Protein AF-X1IG73-F1 (afdb_monomer)

Secondary structure (DSSP, 8-state):
---EEEEEESS--TT-EEEEEEE-TTS--EEEEEEE--TTSEEEE-----SSSEEEEEEE-TTEEETTEEE--EEPPPEEE-SS-EEEEEE--PPP--TTTHHHHHHHHHHHHHS----

Structure (mmCIF, N/CA/C/O backbone):
data_AF-X1IG73-F1
#
_entry.id   AF-X1IG73-F1
#
loop_
_atom_site.group_PDB
_atom_site.id
_atom_site.type_symbol
_atom_site.label_atom_id
_atom_site.label_alt_id
_atom_site.label_comp_id
_atom_site.label_asym_id
_atom_site.label_entity_id
_atom_site.label_seq_id
_atom_site.pdbx_PDB_ins_code
_atom_site.Cartn_x
_atom_site.Cartn_y
_atom_site.Cartn_z
_atom_site.occupancy
_atom_site.B_iso_or_equiv
_atom_site.auth_seq_id
_atom_site.auth_comp_id
_atom_site.auth_asym_id
_atom_site.auth_atom_id
_atom_site.pdbx_PDB_model_num
ATOM 1 N N . MET A 1 1 ? -5.717 14.743 16.622 1.00 50.81 1 MET A N 1
ATOM 2 C CA . MET A 1 1 ? -4.634 13.754 16.454 1.00 50.81 1 MET A CA 1
ATOM 3 C C . MET A 1 1 ? -5.160 12.716 15.476 1.00 50.81 1 MET A C 1
ATOM 5 O O . MET A 1 1 ? -6.339 12.403 15.564 1.00 50.81 1 MET A O 1
ATOM 9 N N . GLY A 1 2 ? -4.368 12.314 14.485 1.00 70.31 2 GLY A N 1
ATOM 10 C CA . GLY A 1 2 ? -4.784 11.396 13.418 1.00 70.31 2 GLY A CA 1
ATOM 11 C C . GLY A 1 2 ? -3.890 10.162 13.392 1.00 70.31 2 GLY A C 1
ATOM 12 O O . GLY A 1 2 ? -2.860 10.142 14.061 1.00 70.31 2 GLY A O 1
ATOM 13 N N . VAL A 1 3 ? -4.305 9.141 12.651 1.00 79.94 3 VAL A N 1
ATOM 14 C CA . VAL A 1 3 ? -3.468 7.978 12.335 1.00 79.94 3 VAL A CA 1
ATOM 15 C C . VAL A 1 3 ? -2.583 8.307 11.139 1.00 79.94 3 VAL A C 1
ATOM 17 O O . VAL A 1 3 ? -3.035 9.000 10.229 1.00 79.94 3 VAL A O 1
ATOM 20 N N . THR A 1 4 ? -1.359 7.784 11.131 1.00 88.81 4 THR A N 1
ATOM 21 C CA . THR A 1 4 ? -0.427 7.885 10.001 1.00 88.81 4 THR A CA 1
ATOM 22 C C . THR A 1 4 ? -0.092 6.484 9.501 1.00 88.81 4 THR A C 1
ATOM 24 O O . THR A 1 4 ? 0.366 5.647 10.274 1.00 88.81 4 THR A O 1
ATOM 27 N N . LEU A 1 5 ? -0.287 6.210 8.214 1.00 91.38 5 LEU A N 1
ATOM 28 C CA . LEU A 1 5 ? 0.135 4.948 7.603 1.00 91.38 5 LEU A CA 1
ATOM 29 C C . LEU A 1 5 ? 1.296 5.209 6.649 1.00 91.38 5 LEU A C 1
ATOM 31 O O . LEU A 1 5 ? 1.158 6.008 5.723 1.00 91.38 5 LEU A O 1
ATOM 35 N N . ASN A 1 6 ? 2.409 4.509 6.832 1.00 93.19 6 ASN A N 1
ATOM 36 C CA . ASN A 1 6 ? 3.574 4.625 5.963 1.00 93.19 6 ASN A CA 1
ATOM 37 C C . ASN A 1 6 ? 3.656 3.392 5.062 1.00 93.19 6 ASN A C 1
ATOM 39 O O . ASN A 1 6 ? 3.819 2.270 5.533 1.00 93.19 6 ASN A O 1
ATOM 43 N N . GLY A 1 7 ? 3.541 3.586 3.753 1.00 92.62 7 GLY A N 1
ATOM 44 C CA . GLY A 1 7 ? 3.748 2.534 2.764 1.00 92.62 7 GLY A CA 1
ATOM 45 C C . GLY A 1 7 ? 5.186 2.520 2.266 1.00 92.62 7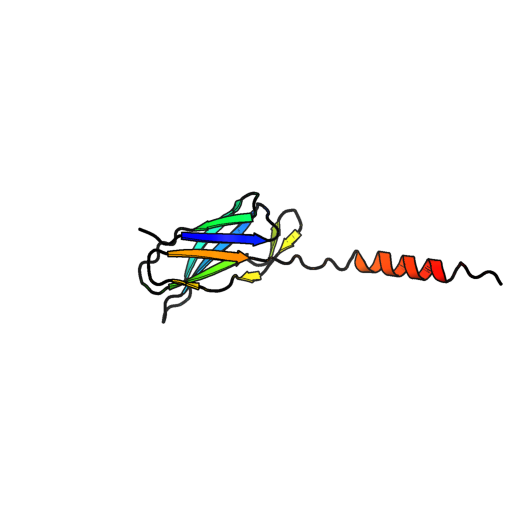 GLY A C 1
ATOM 46 O O . GLY A 1 7 ? 5.726 3.556 1.882 1.00 92.62 7 GLY A O 1
ATOM 47 N N . ILE A 1 8 ? 5.797 1.339 2.239 1.00 92.94 8 ILE A N 1
ATOM 48 C CA . ILE A 1 8 ? 7.161 1.105 1.764 1.00 92.94 8 ILE A CA 1
ATOM 49 C C . ILE A 1 8 ? 7.098 0.079 0.637 1.00 92.94 8 ILE A C 1
ATOM 51 O O . ILE A 1 8 ? 6.781 -1.084 0.867 1.00 92.94 8 ILE A O 1
ATOM 55 N N . VAL A 1 9 ? 7.408 0.502 -0.584 1.00 89.56 9 VAL A N 1
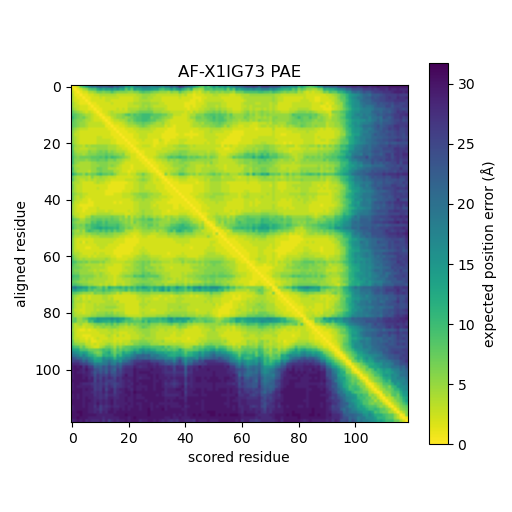ATOM 56 C CA . VAL A 1 9 ? 7.406 -0.338 -1.783 1.00 89.56 9 VAL A CA 1
ATOM 57 C C . VAL A 1 9 ? 8.826 -0.794 -2.114 1.00 89.56 9 VAL A C 1
ATOM 59 O O . VAL A 1 9 ? 9.746 0.014 -2.226 1.00 89.56 9 VAL A O 1
ATOM 62 N N . ALA A 1 10 ? 8.998 -2.100 -2.298 1.00 84.88 10 ALA A N 1
ATOM 63 C CA . ALA A 1 10 ? 10.239 -2.749 -2.684 1.00 84.88 10 ALA A CA 1
ATOM 64 C C . ALA A 1 10 ? 10.058 -3.500 -4.023 1.00 84.88 10 ALA A C 1
ATOM 66 O O . ALA A 1 10 ? 9.244 -4.419 -4.103 1.00 84.88 10 ALA A O 1
ATOM 67 N N . PRO A 1 11 ? 10.832 -3.168 -5.071 1.00 83.44 11 PRO A N 1
ATOM 68 C CA . PRO A 1 11 ? 11.990 -2.273 -5.054 1.00 83.44 11 PRO A CA 1
ATOM 69 C C . PRO A 1 11 ? 11.617 -0.792 -4.874 1.00 83.44 11 PRO A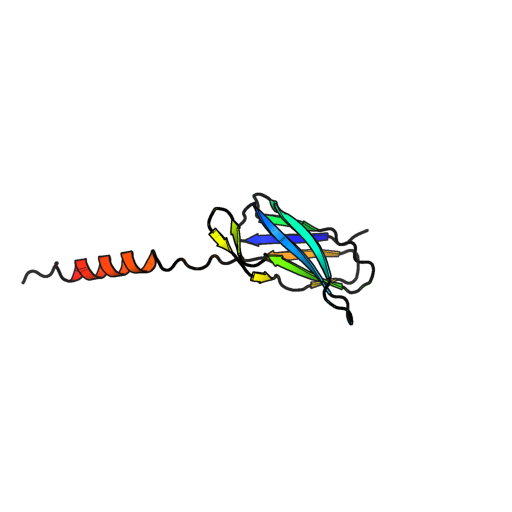 C 1
ATOM 71 O O . PRO A 1 11 ? 10.605 -0.334 -5.399 1.00 83.44 11 PRO A O 1
ATOM 74 N N . ALA A 1 12 ? 12.476 -0.057 -4.157 1.00 85.62 12 ALA A N 1
ATOM 75 C CA . ALA A 1 12 ? 12.334 1.380 -3.932 1.00 85.62 12 ALA A CA 1
ATOM 76 C C . ALA A 1 12 ? 12.371 2.131 -5.268 1.00 85.62 12 ALA A C 1
ATOM 78 O O . ALA A 1 12 ? 13.380 2.089 -5.979 1.00 85.62 12 ALA A O 1
ATOM 79 N N . LYS A 1 13 ? 11.253 2.764 -5.631 1.00 84.75 13 LYS A N 1
ATOM 80 C CA . LYS A 1 13 ? 11.082 3.436 -6.919 1.00 84.75 13 LYS A CA 1
ATOM 81 C C . LYS A 1 13 ? 9.887 4.391 -6.898 1.00 84.75 13 LYS A C 1
ATOM 83 O O . LYS A 1 13 ? 8.862 4.075 -6.294 1.00 84.75 13 LYS A O 1
ATOM 88 N N . ALA A 1 14 ? 10.008 5.506 -7.618 1.00 87.81 14 ALA A N 1
ATOM 89 C CA . ALA A 1 14 ? 8.907 6.436 -7.847 1.00 87.81 14 ALA A CA 1
ATOM 90 C C . ALA A 1 14 ? 7.886 5.902 -8.858 1.00 87.81 14 ALA A C 1
ATOM 92 O O . ALA A 1 14 ? 8.235 5.175 -9.786 1.00 87.81 14 ALA A O 1
ATOM 93 N N . GLY A 1 15 ? 6.636 6.339 -8.733 1.00 88.81 15 GLY A N 1
ATOM 94 C CA . GLY A 1 15 ? 5.623 6.116 -9.769 1.00 88.81 15 GLY A CA 1
ATOM 95 C C . GLY A 1 15 ? 4.704 4.918 -9.545 1.00 88.81 15 GLY A C 1
ATOM 96 O O . GLY A 1 15 ? 3.829 4.690 -10.376 1.00 88.81 15 GLY A O 1
ATOM 97 N N . PHE A 1 16 ? 4.840 4.180 -8.440 1.00 91.56 16 PHE A N 1
ATOM 98 C CA . PHE A 1 16 ? 3.808 3.224 -8.048 1.00 91.56 16 PHE A CA 1
ATOM 99 C C . PHE A 1 16 ? 2.613 3.979 -7.481 1.00 91.56 16 PHE A C 1
ATOM 101 O O . PHE A 1 16 ? 2.745 4.683 -6.482 1.00 91.56 16 PHE A O 1
ATOM 108 N N . LEU A 1 17 ? 1.444 3.791 -8.083 1.00 93.25 17 LEU A N 1
ATOM 109 C CA . LEU A 1 17 ? 0.179 4.189 -7.486 1.00 93.25 17 LEU A CA 1
ATOM 110 C C . LEU A 1 17 ? -0.150 3.205 -6.358 1.00 93.25 17 LEU A C 1
ATOM 112 O O . LEU A 1 17 ? -0.287 2.002 -6.589 1.00 93.25 17 LEU A O 1
ATOM 116 N N . VAL A 1 18 ? -0.286 3.708 -5.141 1.00 94.12 18 VAL A N 1
ATOM 117 C CA . VAL A 1 18 ? -0.643 2.932 -3.955 1.00 94.12 18 VAL A CA 1
ATOM 118 C C . VAL A 1 18 ? -2.007 3.398 -3.474 1.00 94.12 18 VAL A C 1
ATOM 120 O O . VAL A 1 18 ? -2.240 4.589 -3.298 1.00 94.12 18 VAL A O 1
ATOM 123 N N . GLU A 1 19 ? -2.916 2.459 -3.255 1.00 94.25 19 GLU A N 1
ATOM 124 C CA . GLU A 1 19 ? -4.250 2.706 -2.724 1.00 94.25 19 GLU A CA 1
ATOM 125 C C . GLU A 1 19 ? -4.311 2.281 -1.262 1.00 94.25 19 GLU A C 1
ATOM 127 O O . GLU A 1 19 ? -3.974 1.148 -0.925 1.00 94.25 19 GLU A O 1
ATOM 132 N N . MET A 1 20 ? -4.792 3.167 -0.400 1.00 94.00 20 MET A N 1
ATOM 133 C CA . MET A 1 20 ? -5.135 2.841 0.976 1.00 94.00 20 MET A CA 1
ATOM 134 C C . MET A 1 20 ? -6.588 2.376 1.045 1.00 94.00 20 MET A C 1
ATOM 136 O O . MET A 1 20 ? -7.499 3.064 0.577 1.00 94.00 20 MET A O 1
ATOM 140 N N . TRP A 1 21 ? -6.800 1.241 1.696 1.00 93.56 21 TRP A N 1
ATOM 141 C CA . TRP A 1 21 ? -8.106 0.658 1.961 1.00 93.56 21 TRP A CA 1
ATOM 142 C C . TRP A 1 21 ? -8.296 0.446 3.457 1.00 93.56 21 TRP A C 1
ATOM 144 O O . TRP A 1 21 ? -7.329 0.228 4.195 1.00 93.56 21 TRP A O 1
ATOM 154 N N . TRP A 1 22 ? -9.548 0.496 3.905 1.00 92.12 22 TRP A N 1
ATOM 155 C CA . TRP A 1 22 ? -9.874 0.198 5.290 1.00 92.12 22 TRP A CA 1
ATOM 156 C C . TRP A 1 22 ? -11.176 -0.576 5.460 1.00 92.12 22 TRP A C 1
ATOM 158 O O . TRP A 1 22 ? -12.105 -0.465 4.664 1.00 92.12 22 TRP A O 1
ATOM 168 N N . GLU A 1 23 ? -11.237 -1.362 6.529 1.00 92.56 23 GLU A N 1
ATOM 169 C CA . GLU A 1 23 ? -12.362 -2.222 6.879 1.00 92.56 23 GLU A CA 1
ATOM 170 C C . GLU A 1 23 ? -12.831 -1.879 8.286 1.00 92.56 23 GLU A C 1
ATOM 172 O O . GLU A 1 23 ? -12.043 -1.786 9.232 1.00 92.56 23 GLU A O 1
ATOM 177 N N . THR A 1 24 ? -14.140 -1.707 8.417 1.00 88.38 24 THR A N 1
ATOM 178 C CA . THR A 1 24 ? -14.815 -1.559 9.702 1.00 88.38 24 THR A CA 1
ATOM 179 C C . THR A 1 24 ? -15.683 -2.799 9.913 1.00 88.38 24 THR A C 1
ATOM 181 O O . THR A 1 24 ? -16.371 -3.209 8.975 1.00 88.38 24 THR A O 1
ATOM 184 N N . PRO A 1 25 ? -15.672 -3.426 11.104 1.00 83.81 25 PRO A N 1
ATOM 185 C CA . PRO A 1 25 ? -16.462 -4.628 11.349 1.00 83.81 25 PRO A CA 1
ATOM 186 C C . PRO A 1 25 ? -17.942 -4.438 10.992 1.00 83.81 25 PRO A C 1
ATOM 188 O O . PRO A 1 25 ? -18.593 -3.518 11.480 1.00 83.81 25 PRO A O 1
ATOM 191 N N . GLY A 1 26 ? -18.470 -5.322 10.141 1.00 84.19 26 GLY A N 1
ATOM 192 C CA . GLY A 1 26 ? -19.868 -5.286 9.700 1.00 84.19 26 GLY A CA 1
ATOM 193 C C . GLY A 1 26 ? -20.170 -4.346 8.526 1.00 84.19 26 GLY A C 1
ATOM 194 O O . GLY A 1 26 ? -21.331 -4.255 8.137 1.00 84.19 26 GLY A O 1
ATOM 195 N N . LEU A 1 27 ? -19.162 -3.684 7.948 1.00 86.06 27 LEU A N 1
ATOM 196 C CA . LEU A 1 27 ? -19.286 -2.852 6.747 1.00 86.06 27 LEU A CA 1
ATOM 197 C C . LEU A 1 27 ? -18.403 -3.390 5.614 1.00 86.06 27 LEU A C 1
ATOM 199 O O . LEU A 1 27 ? -17.439 -4.120 5.848 1.00 86.06 27 LEU A O 1
ATOM 203 N N . GLU A 1 28 ? -18.731 -3.019 4.377 1.00 89.94 28 GLU A N 1
ATOM 204 C CA . GLU A 1 28 ? -17.871 -3.314 3.229 1.00 89.94 28 GLU A CA 1
ATOM 205 C C . GLU A 1 28 ? -16.552 -2.517 3.301 1.00 89.94 28 GLU A C 1
ATOM 207 O O . GLU A 1 28 ? -16.541 -1.398 3.828 1.00 89.94 28 GLU A O 1
ATOM 212 N N . PRO A 1 29 ? -15.438 -3.059 2.768 1.00 89.94 29 PRO A N 1
ATOM 213 C CA . PRO A 1 29 ? -14.177 -2.333 2.671 1.00 89.94 29 PRO A CA 1
ATOM 214 C C . PRO A 1 29 ? -14.331 -1.026 1.892 1.00 89.94 29 PRO A C 1
ATOM 216 O O . PRO A 1 29 ? -14.900 -0.995 0.800 1.00 89.94 29 PRO A O 1
ATOM 219 N N . VAL A 1 30 ? -13.765 0.051 2.424 1.00 89.69 30 VAL A N 1
ATOM 220 C CA . VAL A 1 30 ? -13.815 1.377 1.813 1.00 89.69 30 VAL A CA 1
ATOM 221 C C . VAL A 1 30 ? -12.457 1.712 1.216 1.00 89.69 30 VAL A C 1
ATOM 223 O O . VAL A 1 30 ? -11.421 1.626 1.881 1.00 89.69 30 VAL A O 1
ATOM 226 N N . LYS A 1 31 ? -12.472 2.139 -0.049 1.00 89.62 31 LYS A N 1
ATOM 227 C CA . LYS A 1 31 ? -11.308 2.743 -0.693 1.00 89.62 31 LYS A CA 1
ATOM 228 C C . LYS A 1 31 ? -11.132 4.159 -0.160 1.00 89.62 31 LYS A C 1
ATOM 230 O O . LYS A 1 31 ? -12.011 5.001 -0.328 1.00 89.62 31 LYS A O 1
ATOM 235 N N . GLY A 1 32 ? -10.000 4.400 0.482 1.00 83.75 32 GLY A N 1
ATOM 236 C CA . GLY A 1 32 ? -9.770 5.604 1.255 1.00 83.75 32 GLY A CA 1
ATOM 237 C C . GLY A 1 32 ? -9.118 6.737 0.488 1.00 83.75 32 GLY A C 1
ATOM 238 O O . GLY A 1 32 ? -9.731 7.763 0.214 1.00 83.75 32 GLY A O 1
ATOM 239 N N . ALA A 1 33 ? -7.844 6.551 0.167 1.00 88.75 33 ALA A N 1
ATOM 240 C CA . ALA A 1 33 ? -7.032 7.519 -0.556 1.00 88.75 33 ALA A CA 1
ATOM 241 C C . ALA A 1 33 ? -6.047 6.784 -1.462 1.00 88.75 33 ALA A C 1
ATOM 243 O O . ALA A 1 33 ? -5.907 5.561 -1.389 1.00 88.75 33 ALA A O 1
ATOM 244 N N . TRP A 1 34 ? -5.366 7.525 -2.323 1.00 93.06 34 TRP A N 1
ATOM 245 C CA . TRP A 1 34 ? -4.304 6.990 -3.156 1.00 93.06 34 TRP A CA 1
ATOM 246 C C . TRP A 1 34 ? -3.172 8.001 -3.253 1.00 93.06 34 TRP A C 1
ATOM 248 O O . TRP A 1 34 ? -3.416 9.202 -3.267 1.00 93.06 34 TRP A O 1
ATOM 258 N N . GLU A 1 35 ? -1.950 7.494 -3.309 1.00 94.56 35 GLU A N 1
ATOM 259 C CA . GLU A 1 35 ? -0.727 8.286 -3.397 1.00 94.56 35 GLU A CA 1
ATOM 260 C C . GLU A 1 35 ? 0.239 7.623 -4.372 1.00 94.56 35 GLU A C 1
ATOM 262 O O . GLU A 1 35 ? 0.135 6.429 -4.658 1.00 94.56 35 GLU A O 1
ATOM 267 N N . THR A 1 36 ? 1.183 8.398 -4.897 1.00 94.19 36 THR A N 1
ATOM 268 C CA . THR A 1 36 ? 2.253 7.863 -5.748 1.00 94.19 36 THR A CA 1
ATOM 269 C C . THR A 1 36 ? 3.548 7.792 -4.960 1.00 94.19 36 THR A C 1
ATOM 271 O O . THR A 1 36 ? 3.888 8.740 -4.255 1.00 94.19 36 THR A O 1
ATOM 274 N N . THR A 1 37 ? 4.284 6.690 -5.085 1.00 94.62 37 THR A N 1
ATOM 275 C CA . THR A 1 37 ? 5.573 6.554 -4.407 1.00 94.62 37 THR A CA 1
ATOM 276 C C . THR A 1 37 ? 6.564 7.630 -4.823 1.00 94.62 37 THR A C 1
ATOM 278 O O . THR A 1 37 ? 6.679 7.990 -6.001 1.00 94.62 37 THR A O 1
ATOM 281 N N . ASP A 1 38 ? 7.331 8.091 -3.842 1.00 94.88 38 ASP A N 1
ATOM 282 C CA . ASP A 1 38 ? 8.501 8.935 -4.043 1.00 94.88 38 ASP A CA 1
ATOM 283 C C . ASP A 1 38 ? 9.690 8.133 -4.638 1.00 94.88 38 ASP A C 1
ATOM 285 O O . ASP A 1 38 ? 9.612 6.908 -4.801 1.00 94.88 38 ASP A O 1
ATOM 289 N N . PRO A 1 39 ? 10.832 8.775 -4.958 1.00 92.12 39 PRO A N 1
ATOM 290 C CA . PRO A 1 39 ? 12.022 8.078 -5.459 1.00 92.12 39 PRO A CA 1
ATOM 291 C C . PRO A 1 39 ? 12.583 6.992 -4.532 1.00 92.12 39 PRO A C 1
ATOM 293 O O . PRO A 1 39 ? 13.329 6.131 -4.995 1.00 92.12 39 PRO A O 1
ATOM 296 N N . MET A 1 40 ? 12.235 7.009 -3.244 1.00 93.19 40 MET A N 1
ATOM 297 C CA . MET A 1 40 ? 12.616 6.001 -2.254 1.00 93.19 40 MET A CA 1
ATOM 298 C C . MET A 1 40 ? 11.573 4.881 -2.114 1.00 93.19 40 MET A C 1
ATOM 300 O O . MET A 1 40 ? 11.738 4.008 -1.260 1.00 93.19 40 MET A O 1
ATOM 304 N N . GLY A 1 41 ? 10.521 4.869 -2.937 1.00 92.56 41 GLY A N 1
ATOM 305 C CA . GLY A 1 41 ? 9.442 3.887 -2.860 1.00 92.56 41 GLY A CA 1
ATOM 306 C C . GLY A 1 41 ? 8.495 4.110 -1.684 1.00 92.56 41 GLY A C 1
ATOM 307 O O . GLY A 1 41 ? 7.851 3.158 -1.256 1.00 92.56 41 GLY A O 1
ATOM 308 N N . ARG A 1 42 ? 8.426 5.316 -1.119 1.00 95.31 42 ARG A N 1
ATOM 309 C CA . ARG A 1 42 ? 7.636 5.608 0.083 1.00 95.31 42 ARG A CA 1
ATOM 310 C C . ARG A 1 42 ? 6.368 6.383 -0.247 1.00 95.31 42 ARG A C 1
ATOM 312 O O . ARG A 1 42 ? 6.360 7.210 -1.156 1.00 95.31 42 ARG A O 1
ATOM 319 N N . VAL A 1 43 ? 5.317 6.121 0.521 1.00 95.25 43 VAL A N 1
ATOM 320 C CA . VAL A 1 43 ? 4.062 6.887 0.557 1.00 95.25 43 VAL A CA 1
ATOM 321 C C . VAL A 1 43 ? 3.619 7.061 2.004 1.00 95.25 43 VAL A C 1
ATOM 323 O O . VAL A 1 43 ? 3.898 6.208 2.845 1.00 95.25 43 VAL A O 1
ATOM 326 N N . GLN A 1 44 ? 2.909 8.144 2.296 1.00 94.94 44 GLN A N 1
ATOM 327 C CA . GLN A 1 44 ? 2.343 8.402 3.615 1.00 94.94 44 GLN A CA 1
ATOM 328 C C . GLN A 1 44 ? 0.869 8.758 3.459 1.00 94.94 44 GLN A C 1
ATOM 330 O O . GLN A 1 44 ? 0.516 9.585 2.623 1.00 94.94 44 GLN A O 1
ATOM 335 N N . PHE A 1 45 ? 0.017 8.148 4.276 1.00 91.38 45 PHE A N 1
ATOM 336 C CA . PHE A 1 45 ? -1.414 8.415 4.304 1.00 91.38 45 PHE A CA 1
ATOM 337 C C . PHE A 1 45 ? -1.844 8.897 5.681 1.00 91.38 45 PHE A C 1
ATOM 339 O O . PHE A 1 45 ? -1.433 8.342 6.701 1.00 91.38 45 PHE A O 1
ATOM 346 N N . THR A 1 46 ? -2.760 9.861 5.692 1.00 88.62 46 THR A N 1
ATOM 347 C CA . THR A 1 46 ? -3.470 10.294 6.899 1.00 88.62 46 THR A CA 1
ATOM 348 C C . THR A 1 46 ? -4.950 9.943 6.740 1.00 88.62 46 THR A C 1
ATOM 350 O O . THR A 1 46 ? -5.711 10.749 6.195 1.00 88.62 46 THR A O 1
ATOM 353 N N . PRO A 1 47 ? -5.385 8.730 7.128 1.00 81.88 47 PRO A N 1
ATOM 354 C CA . PRO A 1 47 ? -6.779 8.320 7.003 1.00 81.88 47 PRO A CA 1
ATOM 355 C C . PRO A 1 47 ? -7.731 9.220 7.796 1.00 81.88 47 PRO A C 1
ATOM 357 O O . PRO A 1 47 ? -7.469 9.598 8.936 1.00 81.88 47 PRO A O 1
ATOM 360 N N . SER A 1 48 ? -8.896 9.489 7.207 1.00 76.50 48 SER A N 1
ATOM 361 C CA . SER A 1 48 ? -9.987 10.254 7.819 1.00 76.50 48 SER A CA 1
ATOM 362 C C . SER A 1 48 ? -11.044 9.356 8.477 1.00 76.50 48 SER A C 1
ATOM 364 O O . SER A 1 48 ? -12.229 9.690 8.461 1.00 76.50 48 SER A O 1
ATOM 366 N N . ALA A 1 49 ? -10.651 8.183 8.985 1.00 73.81 49 ALA A N 1
ATOM 367 C CA . ALA A 1 49 ? -11.584 7.234 9.588 1.00 73.81 49 ALA A CA 1
ATOM 368 C C . ALA A 1 49 ? -12.288 7.850 10.812 1.00 73.81 49 ALA A C 1
ATOM 370 O O . ALA A 1 49 ? -11.651 8.470 11.663 1.00 73.81 49 ALA A O 1
ATOM 371 N N . THR A 1 50 ? -13.610 7.683 10.894 1.00 73.94 50 THR A N 1
ATOM 372 C CA . THR A 1 50 ? -14.467 8.314 11.918 1.00 73.94 50 THR A CA 1
ATOM 373 C C . THR A 1 50 ? -14.954 7.350 13.002 1.00 73.94 50 THR A C 1
ATOM 375 O O . THR A 1 50 ? -15.586 7.779 13.965 1.00 73.94 50 THR A O 1
ATOM 378 N N . SER A 1 51 ? -14.660 6.058 12.871 1.00 78.44 51 SER A N 1
ATOM 379 C CA . SER A 1 51 ? -15.050 4.991 13.799 1.00 78.44 51 SER A CA 1
ATOM 380 C C . SER A 1 51 ? -13.864 4.076 14.063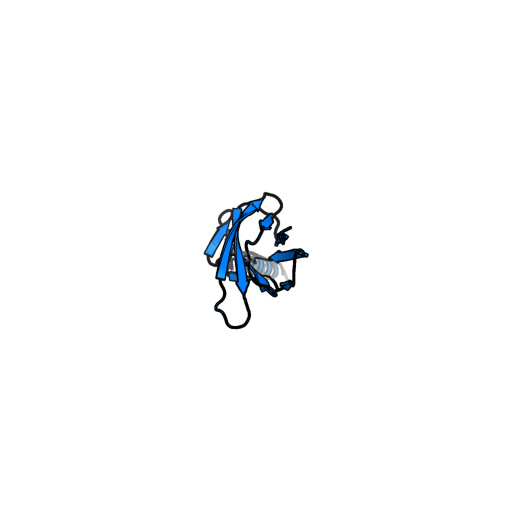 1.00 78.44 51 SER A C 1
ATOM 382 O O . SER A 1 51 ? -13.100 3.853 13.137 1.00 78.44 51 SER A O 1
ATOM 384 N N . TRP A 1 52 ? -13.747 3.514 15.268 1.00 85.12 52 TRP A N 1
ATOM 385 C CA . TRP A 1 52 ? -12.650 2.629 15.683 1.00 85.12 52 TRP A CA 1
ATOM 386 C C . TRP A 1 52 ? -13.194 1.362 16.363 1.00 85.12 52 TRP A C 1
ATOM 388 O O . TRP A 1 52 ? -14.248 1.441 16.999 1.00 85.12 52 TRP A O 1
ATOM 398 N N . PRO A 1 53 ? -12.503 0.208 16.287 1.00 88.12 53 PRO A N 1
ATOM 399 C CA . PRO A 1 53 ? -11.246 -0.051 15.576 1.00 88.12 53 PRO A CA 1
ATOM 400 C C . PRO A 1 53 ? -11.415 -0.187 14.054 1.00 88.12 53 PRO A C 1
ATOM 402 O O . PRO A 1 53 ? -12.499 -0.511 13.567 1.00 88.12 53 PRO A O 1
ATOM 405 N N . VAL A 1 54 ? -10.328 0.031 13.309 1.00 89.94 54 VAL A N 1
ATOM 406 C CA . VAL A 1 54 ? -10.300 -0.048 11.838 1.00 89.94 54 VAL A CA 1
ATOM 407 C C . VAL A 1 54 ? -9.110 -0.864 11.375 1.00 89.94 54 VAL A C 1
ATOM 409 O O . VAL A 1 54 ? -7.990 -0.665 11.846 1.00 89.94 54 VAL A O 1
ATOM 412 N N . THR A 1 55 ? -9.345 -1.759 10.422 1.00 92.62 55 THR A N 1
ATOM 413 C CA . THR A 1 55 ? -8.294 -2.542 9.775 1.00 92.62 55 THR A CA 1
ATOM 414 C C . THR A 1 55 ? -7.861 -1.865 8.481 1.00 92.62 55 THR A C 1
ATOM 416 O O . THR A 1 55 ? -8.665 -1.737 7.565 1.00 92.62 55 THR A O 1
ATOM 419 N N . PHE A 1 56 ? -6.599 -1.456 8.382 1.00 93.25 56 PHE A N 1
ATOM 420 C CA . PHE A 1 56 ? -6.022 -0.833 7.189 1.00 93.25 56 PHE A CA 1
ATOM 421 C C . PHE A 1 56 ? -5.144 -1.802 6.404 1.00 93.25 56 PHE A C 1
ATOM 423 O O . PHE A 1 56 ? -4.532 -2.706 6.979 1.00 93.25 56 PHE A O 1
ATOM 430 N N . TYR A 1 57 ? -5.055 -1.578 5.096 1.00 93.94 57 TYR A N 1
ATOM 431 C CA . TYR A 1 57 ? -4.065 -2.188 4.211 1.00 93.94 57 TYR A CA 1
ATOM 432 C C . TYR A 1 57 ? -3.832 -1.321 2.977 1.00 93.94 57 TYR A C 1
ATOM 434 O O . TYR A 1 57 ? -4.660 -0.486 2.607 1.00 93.94 57 TYR A O 1
ATOM 442 N N . LEU A 1 58 ? -2.690 -1.537 2.334 1.00 94.69 58 LEU A N 1
ATOM 443 C CA . LEU A 1 58 ? -2.289 -0.848 1.119 1.00 94.69 58 LEU A CA 1
ATOM 444 C C . LEU A 1 58 ? -2.312 -1.807 -0.070 1.00 94.69 58 LEU A C 1
ATOM 446 O O . LEU A 1 58 ? -2.024 -2.998 0.062 1.00 94.69 58 LEU A O 1
ATOM 450 N N . VAL A 1 59 ? -2.631 -1.284 -1.248 1.00 93.06 59 VAL A N 1
ATOM 451 C CA . VAL A 1 59 ? -2.748 -2.054 -2.488 1.00 93.06 59 VAL A CA 1
ATOM 452 C C . VAL A 1 59 ? -1.996 -1.355 -3.609 1.00 93.06 59 VAL A C 1
ATOM 454 O O . VAL A 1 59 ? -2.141 -0.154 -3.809 1.00 93.06 59 VAL A O 1
ATOM 457 N N . ILE A 1 60 ? -1.242 -2.120 -4.392 1.00 91.81 60 ILE A N 1
ATOM 458 C CA . ILE A 1 60 ? -0.771 -1.712 -5.716 1.00 91.81 60 ILE A CA 1
ATOM 459 C C . ILE A 1 60 ? -1.697 -2.370 -6.748 1.00 91.81 60 ILE A C 1
ATOM 461 O O . ILE A 1 60 ? -1.644 -3.597 -6.921 1.00 91.81 60 ILE A O 1
ATOM 465 N N . PRO A 1 61 ? -2.555 -1.587 -7.433 1.00 90.00 61 PRO A N 1
ATOM 466 C CA . PRO A 1 61 ? -3.416 -2.074 -8.503 1.00 90.00 61 PRO A CA 1
ATOM 467 C C . PRO A 1 61 ? -2.717 -2.976 -9.520 1.00 90.00 61 PRO A C 1
ATOM 469 O O . PRO A 1 61 ? -1.544 -2.802 -9.855 1.00 90.00 61 PRO A O 1
ATOM 472 N N . LYS A 1 62 ? -3.464 -3.950 -10.042 1.00 87.94 62 LYS A N 1
ATOM 473 C CA . LYS A 1 62 ? -2.991 -4.825 -11.116 1.00 87.94 62 LYS A CA 1
ATOM 474 C C . LYS A 1 62 ? -2.792 -4.043 -12.418 1.00 87.94 62 LYS A C 1
ATOM 476 O O . LYS A 1 62 ? -3.613 -3.196 -12.751 1.00 87.94 62 LYS A O 1
ATOM 481 N N . GLY A 1 63 ? -1.748 -4.392 -13.170 1.00 84.88 63 GLY A N 1
ATOM 482 C CA . GLY A 1 63 ? -1.508 -3.854 -14.510 1.00 84.88 63 GLY A CA 1
ATOM 483 C C . GLY A 1 63 ? -0.867 -2.470 -14.506 1.00 84.88 63 GLY A C 1
ATOM 484 O O . GLY A 1 63 ? -0.946 -1.750 -15.498 1.00 84.88 63 GLY A O 1
ATOM 485 N N . GLN A 1 64 ? -0.247 -2.074 -13.394 1.00 87.31 64 GLN A N 1
ATOM 486 C CA . GLN A 1 64 ? 0.499 -0.827 -13.347 1.00 87.31 64 GLN A CA 1
ATOM 487 C C . GLN A 1 64 ? 1.805 -0.956 -14.108 1.00 87.31 64 GLN A C 1
ATOM 489 O O . GLN A 1 64 ? 2.617 -1.828 -13.816 1.00 87.31 64 GLN A O 1
ATOM 494 N N . VAL A 1 65 ? 2.033 -0.047 -15.050 1.00 87.75 65 VAL A N 1
ATOM 495 C CA . VAL A 1 65 ? 3.284 0.020 -15.799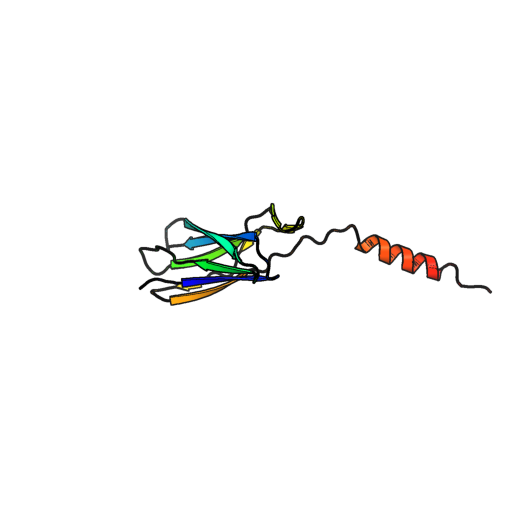 1.00 87.75 65 VAL A CA 1
ATOM 496 C C . VAL A 1 65 ? 4.169 1.094 -15.181 1.00 87.75 65 VAL A C 1
ATOM 498 O O . VAL A 1 65 ? 3.867 2.279 -15.283 1.00 87.75 65 VAL A O 1
ATOM 501 N N . VAL A 1 66 ? 5.279 0.676 -14.574 1.00 85.31 66 VAL A N 1
ATOM 502 C CA . VAL A 1 66 ? 6.297 1.566 -14.000 1.00 85.31 66 VAL A CA 1
ATOM 503 C C . VAL A 1 66 ? 7.625 1.277 -14.694 1.00 85.31 66 VAL A C 1
ATOM 505 O O . VAL A 1 66 ? 8.084 0.134 -14.728 1.00 85.31 66 VAL A O 1
ATOM 508 N N . ASP A 1 67 ? 8.232 2.302 -15.294 1.00 85.44 67 ASP A N 1
ATOM 509 C CA . ASP A 1 67 ? 9.454 2.196 -16.109 1.00 85.44 67 ASP A CA 1
ATOM 510 C C . ASP A 1 67 ? 9.392 1.107 -17.198 1.00 85.44 67 ASP A C 1
ATOM 512 O O . ASP A 1 67 ? 10.340 0.351 -17.416 1.00 85.44 67 ASP A O 1
ATOM 516 N N . GLY A 1 68 ? 8.245 0.978 -17.872 1.00 84.38 68 GLY A N 1
ATOM 517 C CA . GLY A 1 68 ? 8.050 -0.018 -18.935 1.00 84.38 68 GLY A CA 1
ATOM 518 C C . GLY A 1 68 ? 8.007 -1.472 -18.445 1.00 84.38 68 GLY A C 1
ATOM 519 O O . GLY A 1 68 ? 8.080 -2.405 -19.252 1.00 84.38 68 GLY A O 1
ATOM 520 N N . VAL A 1 69 ? 7.895 -1.684 -17.132 1.00 83.06 69 VAL A N 1
ATOM 521 C CA . VAL A 1 69 ? 7.653 -2.986 -16.510 1.00 83.06 69 VAL A CA 1
ATOM 522 C C . VAL A 1 69 ? 6.248 -2.980 -15.926 1.00 83.06 69 VAL A C 1
ATOM 524 O O . VAL A 1 69 ? 5.892 -2.090 -15.161 1.00 83.06 69 VAL A O 1
ATOM 527 N N . GLU A 1 70 ? 5.445 -3.968 -16.307 1.00 85.12 70 GLU A N 1
ATOM 528 C CA . GLU A 1 70 ? 4.124 -4.173 -15.722 1.00 85.12 70 GLU A CA 1
ATOM 529 C C . GLU A 1 70 ? 4.263 -4.900 -14.379 1.00 85.12 70 GLU A C 1
ATOM 531 O O . GLU A 1 70 ? 4.893 -5.952 -14.297 1.00 85.12 70 GLU A O 1
ATOM 536 N N . TYR A 1 71 ? 3.672 -4.335 -13.335 1.00 82.19 71 TYR A N 1
ATOM 537 C CA . TYR A 1 71 ? 3.547 -4.895 -11.997 1.00 82.19 71 TYR A CA 1
ATOM 538 C C . TYR A 1 71 ? 2.069 -5.128 -11.700 1.00 82.19 71 TYR A C 1
ATOM 540 O O . TYR A 1 71 ? 1.187 -4.498 -12.298 1.00 82.19 71 TYR A O 1
ATOM 548 N N . GLY A 1 72 ? 1.750 -6.000 -10.745 1.00 70.75 72 GLY A N 1
ATOM 549 C CA . GLY A 1 72 ? 0.351 -6.081 -10.367 1.00 70.75 72 GLY A CA 1
ATOM 550 C C . GLY A 1 72 ? -0.018 -6.835 -9.112 1.00 70.75 72 GLY A C 1
ATOM 551 O O . GLY A 1 72 ? 0.642 -7.788 -8.712 1.00 70.75 72 GLY A O 1
ATOM 552 N N . GLY A 1 73 ? -1.171 -6.412 -8.584 1.00 77.19 73 GLY A N 1
ATOM 553 C CA . GLY A 1 73 ? -2.029 -7.189 -7.696 1.00 77.19 73 GLY A CA 1
ATOM 554 C C . GLY A 1 73 ? -1.424 -7.447 -6.330 1.00 77.19 73 GLY A C 1
ATOM 555 O O . GLY A 1 73 ? -1.643 -8.519 -5.776 1.00 77.19 73 GLY A O 1
ATOM 556 N N . TYR A 1 74 ? -0.639 -6.501 -5.818 1.00 86.88 74 TYR A N 1
ATOM 557 C CA . TYR A 1 74 ? 0.003 -6.662 -4.525 1.00 86.88 74 TYR A CA 1
ATOM 558 C C . TYR A 1 74 ? -0.820 -5.974 -3.434 1.00 86.88 74 TYR A C 1
ATOM 560 O O . TYR A 1 74 ? -1.210 -4.817 -3.582 1.00 86.88 74 TYR A O 1
ATOM 568 N N . THR A 1 75 ? -1.026 -6.669 -2.321 1.00 91.00 75 THR A N 1
ATOM 569 C CA . THR A 1 75 ? -1.702 -6.163 -1.124 1.00 91.00 75 THR A CA 1
ATOM 570 C C . THR A 1 75 ? -0.781 -6.366 0.072 1.00 91.00 75 THR A C 1
ATOM 572 O O . THR A 1 75 ? -0.181 -7.430 0.206 1.00 91.00 75 THR A O 1
ATOM 575 N N . SER A 1 76 ? -0.624 -5.343 0.912 1.00 92.00 76 SER A N 1
ATOM 576 C CA . SER A 1 76 ? 0.151 -5.448 2.149 1.00 92.00 76 SER A CA 1
ATOM 577 C C . SER A 1 76 ? -0.543 -6.348 3.170 1.00 92.00 76 SER A C 1
ATOM 579 O O . SER A 1 76 ? -1.734 -6.644 3.056 1.00 92.00 76 SER A O 1
ATOM 581 N N . ASP A 1 77 ? 0.173 -6.681 4.242 1.00 92.19 77 ASP A N 1
ATOM 582 C CA . ASP A 1 77 ? -0.471 -7.182 5.452 1.00 92.19 77 ASP A CA 1
ATOM 583 C C . ASP A 1 77 ? -1.494 -6.170 5.985 1.00 92.19 77 ASP A C 1
ATOM 585 O O . ASP A 1 77 ? -1.397 -4.959 5.751 1.00 92.19 77 ASP A O 1
ATOM 589 N N . LYS A 1 78 ? -2.499 -6.688 6.690 1.00 93.19 78 LYS A N 1
ATOM 590 C CA . LYS A 1 78 ? -3.550 -5.894 7.323 1.00 93.19 78 LYS A CA 1
ATOM 591 C C . LYS A 1 78 ? -3.159 -5.551 8.756 1.00 93.19 78 LYS A C 1
ATOM 593 O O . LYS A 1 78 ? -2.702 -6.426 9.489 1.00 93.19 78 LYS A O 1
ATOM 598 N N . ALA A 1 79 ? -3.426 -4.324 9.192 1.00 90.81 79 ALA A N 1
ATOM 599 C CA . ALA A 1 79 ? -3.221 -3.910 10.579 1.00 90.81 79 ALA A CA 1
ATOM 600 C C . ALA A 1 79 ? -4.493 -3.287 11.155 1.00 90.81 79 ALA A C 1
ATOM 602 O O . ALA A 1 79 ? -5.059 -2.368 10.566 1.00 90.81 79 ALA A O 1
ATOM 603 N N . THR A 1 80 ? -4.938 -3.784 12.312 1.00 91.69 80 THR A N 1
ATOM 604 C CA . THR A 1 80 ? -6.076 -3.201 13.035 1.00 91.69 80 THR A CA 1
ATOM 605 C C . THR A 1 80 ? -5.572 -2.196 14.048 1.00 91.69 80 THR A C 1
ATOM 607 O O . THR A 1 80 ? -4.868 -2.557 14.989 1.00 91.69 80 THR A O 1
ATOM 610 N N . LEU A 1 81 ? -5.953 -0.942 13.847 1.00 89.31 81 LEU A N 1
ATOM 611 C CA . LEU A 1 81 ? -5.613 0.168 14.720 1.00 89.31 81 LEU A CA 1
ATOM 612 C C . LEU A 1 81 ? -6.846 0.551 15.541 1.00 89.31 81 LEU A C 1
ATOM 614 O O . LEU A 1 81 ? -7.985 0.365 15.108 1.00 89.31 81 LEU A O 1
ATOM 618 N N . TYR A 1 82 ? -6.607 1.048 16.751 1.00 84.38 82 TYR A N 1
ATOM 619 C CA . TYR A 1 82 ? -7.653 1.321 17.744 1.00 84.38 82 TYR A CA 1
ATOM 620 C C . TYR A 1 82 ? -7.814 2.815 18.050 1.00 84.38 82 TYR A C 1
ATOM 622 O O . TYR A 1 82 ? -8.833 3.191 18.617 1.00 84.38 82 TYR A O 1
ATOM 630 N N . ASP A 1 83 ? -6.821 3.639 17.699 1.00 80.19 83 ASP A N 1
ATOM 631 C CA . ASP A 1 83 ? -6.817 5.099 17.867 1.00 80.19 83 ASP A CA 1
ATOM 632 C C . ASP A 1 83 ? -5.608 5.702 17.108 1.00 80.19 83 ASP A C 1
ATOM 634 O O . ASP A 1 83 ? -5.014 5.009 16.279 1.00 80.19 83 ASP A O 1
ATOM 638 N N . THR A 1 84 ? -5.212 6.946 17.412 1.00 75.44 84 THR A N 1
ATOM 639 C CA . THR A 1 84 ? -4.067 7.710 16.871 1.00 75.44 84 THR A CA 1
ATOM 640 C C . THR A 1 84 ? -2.732 6.970 17.000 1.00 75.44 84 THR A C 1
ATOM 642 O O . THR A 1 84 ? -1.964 7.164 17.942 1.00 75.44 84 THR A O 1
ATOM 645 N N . GLN A 1 85 ? -2.479 6.091 16.043 1.00 82.00 85 GLN A N 1
ATOM 646 C CA . GLN A 1 85 ? -1.310 5.238 15.919 1.00 82.00 85 GLN A CA 1
ATOM 647 C C . GLN A 1 85 ? -0.610 5.498 14.589 1.00 82.00 85 GLN A C 1
ATOM 649 O O . GLN A 1 85 ? -1.202 6.020 13.642 1.00 82.00 85 GLN A O 1
ATOM 654 N N . GLU A 1 86 ? 0.652 5.095 14.524 1.00 87.31 86 GLU A N 1
ATOM 655 C CA . GLU A 1 86 ? 1.388 5.003 13.272 1.00 87.31 86 GLU A CA 1
ATOM 656 C C . GLU A 1 86 ? 1.596 3.532 12.916 1.00 87.31 86 GLU A C 1
ATOM 658 O O . GLU A 1 86 ? 1.772 2.696 13.806 1.00 87.31 86 GLU A O 1
ATOM 663 N N . ALA A 1 87 ? 1.541 3.209 11.627 1.00 89.06 87 ALA A N 1
ATOM 664 C CA . ALA A 1 87 ? 1.743 1.848 11.148 1.00 89.06 87 ALA A CA 1
ATOM 665 C C . ALA A 1 87 ? 2.494 1.825 9.817 1.00 89.06 87 ALA A C 1
ATOM 667 O O . ALA A 1 87 ? 2.155 2.562 8.889 1.00 89.06 87 ALA A O 1
ATOM 668 N N . ASP A 1 88 ? 3.472 0.926 9.720 1.00 92.75 88 ASP A N 1
ATOM 669 C CA . ASP A 1 88 ? 4.265 0.716 8.513 1.00 92.75 88 ASP A CA 1
ATOM 670 C C . ASP A 1 88 ? 3.763 -0.509 7.741 1.00 92.75 88 ASP A C 1
ATOM 672 O O . ASP A 1 88 ? 3.558 -1.587 8.303 1.00 92.75 88 ASP A O 1
ATOM 676 N N . PHE A 1 89 ? 3.619 -0.364 6.427 1.00 92.38 89 PHE A N 1
ATOM 677 C CA . PHE A 1 89 ? 3.140 -1.396 5.514 1.00 92.38 89 PHE A CA 1
ATOM 678 C C . PHE A 1 89 ? 4.158 -1.625 4.412 1.00 92.38 89 PHE A C 1
ATOM 680 O O . PHE A 1 89 ? 4.565 -0.693 3.720 1.00 92.38 89 PHE A O 1
ATOM 687 N N . HIS A 1 90 ? 4.529 -2.883 4.208 1.00 91.38 90 HIS A N 1
ATOM 688 C CA . HIS A 1 90 ? 5.504 -3.251 3.195 1.00 91.38 90 HIS A CA 1
ATOM 689 C C . HIS A 1 90 ? 4.814 -3.855 1.975 1.00 91.38 90 HIS A C 1
ATOM 691 O O . HIS A 1 90 ? 3.972 -4.754 2.081 1.00 91.38 90 HIS A O 1
ATOM 697 N N . LEU A 1 91 ? 5.183 -3.343 0.805 1.00 88.81 91 LEU A N 1
ATOM 698 C CA . LEU A 1 91 ? 4.696 -3.792 -0.483 1.00 88.81 91 LEU A CA 1
ATOM 699 C C . LEU A 1 91 ? 5.855 -4.342 -1.311 1.00 88.81 91 LEU A C 1
ATOM 701 O O . LEU A 1 91 ? 6.836 -3.644 -1.535 1.00 88.81 91 LEU A O 1
ATOM 705 N N . TYR A 1 92 ? 5.736 -5.576 -1.798 1.00 86.00 92 TYR A N 1
ATOM 706 C CA . TYR A 1 92 ? 6.762 -6.247 -2.601 1.00 86.00 92 TYR A CA 1
ATOM 707 C C . TYR A 1 92 ? 6.212 -6.599 -3.992 1.00 86.00 92 TYR A C 1
ATOM 709 O O . TYR A 1 92 ? 5.993 -7.780 -4.287 1.00 86.00 92 TYR A O 1
ATOM 717 N N . PRO A 1 93 ? 5.925 -5.605 -4.858 1.00 77.38 93 PRO A N 1
ATOM 718 C CA . PRO A 1 93 ? 5.477 -5.869 -6.217 1.00 77.38 93 PRO A CA 1
ATOM 719 C C . PRO A 1 93 ? 6.535 -6.685 -6.966 1.00 77.38 93 PRO A C 1
ATOM 721 O O . PRO A 1 93 ? 7.633 -6.220 -7.270 1.00 77.38 93 PRO A O 1
ATOM 724 N N . THR A 1 94 ? 6.193 -7.929 -7.284 1.00 71.62 94 THR A N 1
ATOM 725 C CA . THR A 1 94 ? 7.040 -8.792 -8.100 1.00 71.62 94 THR A CA 1
ATOM 726 C C . THR A 1 94 ? 6.753 -8.513 -9.568 1.00 71.62 94 THR A C 1
ATOM 728 O O . THR A 1 94 ? 5.613 -8.591 -10.027 1.00 71.62 94 THR A O 1
ATOM 731 N N . ALA A 1 95 ? 7.792 -8.150 -10.322 1.00 66.75 95 ALA A N 1
ATOM 732 C CA . ALA A 1 95 ? 7.681 -8.108 -11.772 1.00 66.75 95 ALA A CA 1
ATOM 733 C C . ALA A 1 95 ? 7.460 -9.543 -12.290 1.00 66.75 95 ALA A C 1
ATOM 735 O O . ALA A 1 95 ? 8.128 -10.466 -11.807 1.00 66.75 95 ALA A O 1
ATOM 736 N N . PRO A 1 96 ? 6.581 -9.765 -13.280 1.00 60.69 96 PRO A N 1
ATOM 737 C CA . PRO A 1 96 ? 6.498 -11.054 -13.940 1.00 60.69 96 PRO A CA 1
ATOM 738 C C . PRO A 1 96 ? 7.865 -11.370 -14.555 1.00 60.69 96 PRO A C 1
ATOM 740 O O . PRO A 1 96 ? 8.450 -10.552 -15.272 1.00 60.69 96 PRO A O 1
ATOM 743 N N . LEU A 1 97 ? 8.389 -12.562 -14.265 1.00 55.81 97 LEU A N 1
ATOM 744 C CA . LEU A 1 97 ? 9.605 -13.067 -14.895 1.00 55.81 97 LEU A CA 1
ATOM 745 C C . LEU A 1 97 ? 9.359 -13.109 -16.408 1.00 55.81 97 LEU A C 1
ATOM 747 O O . LEU A 1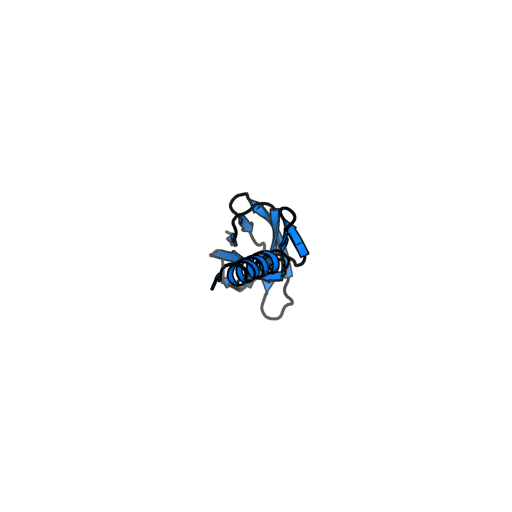 97 ? 8.624 -13.968 -16.887 1.00 55.81 97 LEU A O 1
ATOM 751 N N . LYS A 1 98 ? 9.937 -12.172 -17.172 1.00 53.91 98 LYS A N 1
ATOM 752 C CA . LYS A 1 98 ? 9.884 -12.205 -18.641 1.00 53.91 98 LYS A CA 1
ATOM 753 C C . LYS A 1 98 ? 10.549 -13.517 -19.100 1.00 53.91 98 LYS A C 1
ATOM 755 O O . LYS A 1 98 ? 11.761 -13.648 -18.925 1.00 53.91 98 LYS A O 1
ATOM 760 N N . PRO A 1 99 ? 9.830 -14.473 -19.719 1.00 49.00 99 PRO A N 1
ATOM 761 C CA . PRO A 1 99 ? 10.389 -15.787 -20.061 1.00 49.00 99 PRO A CA 1
ATOM 762 C C . PRO A 1 99 ? 11.428 -15.764 -21.202 1.00 49.00 99 PRO A C 1
ATOM 764 O O . PRO A 1 99 ? 11.973 -16.802 -21.562 1.00 49.00 99 PRO A O 1
ATOM 767 N N . LEU A 1 100 ? 11.742 -14.601 -21.782 1.00 49.81 100 LEU A N 1
ATOM 768 C CA . LEU A 1 100 ? 12.513 -14.499 -23.027 1.00 49.81 100 LEU A CA 1
ATOM 769 C C . LEU A 1 100 ? 14.045 -14.504 -22.876 1.00 49.81 100 LEU A C 1
ATOM 771 O O . LEU A 1 100 ? 14.730 -14.722 -23.868 1.00 49.81 100 LEU A O 1
ATOM 775 N N . TRP A 1 101 ? 14.604 -14.328 -21.673 1.00 44.03 101 TRP A N 1
ATOM 776 C CA . TRP A 1 101 ? 16.069 -14.329 -21.478 1.00 44.03 101 TRP A CA 1
ATOM 777 C C . TRP A 1 101 ? 16.631 -15.615 -20.856 1.00 44.03 101 TRP A C 1
ATOM 779 O O . TRP A 1 101 ? 17.828 -15.868 -20.958 1.00 44.03 101 TRP A O 1
ATOM 789 N N . ALA A 1 102 ? 15.787 -16.472 -20.271 1.00 44.25 102 ALA A N 1
ATOM 790 C CA . ALA A 1 102 ? 16.237 -17.725 -19.656 1.00 44.25 102 ALA A CA 1
ATOM 791 C C . ALA A 1 102 ? 16.573 -18.827 -20.684 1.00 44.25 102 ALA A C 1
ATOM 793 O O . ALA A 1 102 ? 17.388 -19.705 -20.411 1.00 44.25 102 ALA A O 1
ATOM 794 N N . LEU A 1 103 ? 15.989 -18.771 -21.886 1.00 49.44 103 LEU A N 1
ATOM 795 C CA . LEU A 1 103 ? 16.200 -19.781 -22.931 1.00 49.44 103 LEU A CA 1
ATOM 796 C C . LEU A 1 103 ? 17.447 -19.534 -23.798 1.00 49.44 103 LEU A C 1
ATOM 798 O O . LEU A 1 103 ? 18.005 -20.490 -24.331 1.00 49.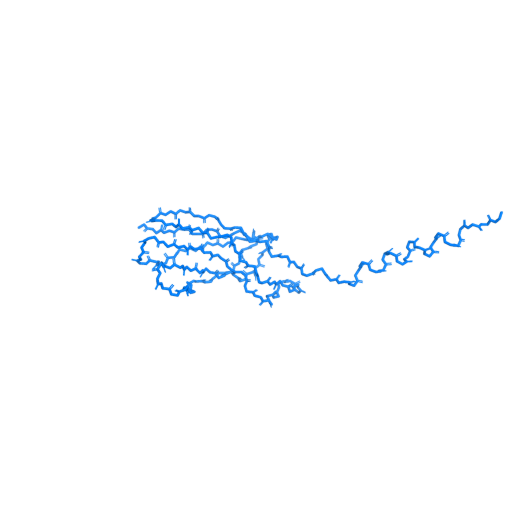44 103 LEU A O 1
ATOM 802 N N . ALA A 1 104 ? 17.935 -18.293 -23.906 1.00 51.38 104 ALA A N 1
ATOM 803 C CA . ALA A 1 104 ? 19.112 -17.990 -24.727 1.00 51.38 104 ALA A CA 1
ATOM 804 C C . ALA A 1 104 ? 20.422 -18.496 -24.091 1.00 51.38 104 ALA A C 1
ATOM 806 O O . ALA A 1 104 ? 21.292 -19.017 -24.787 1.00 51.38 104 ALA A O 1
ATOM 807 N N . SER A 1 105 ? 20.542 -18.419 -22.764 1.00 51.00 105 SER A N 1
ATOM 808 C CA . SER A 1 105 ? 21.764 -18.815 -22.047 1.00 51.00 105 SER A CA 1
ATOM 809 C C . SER A 1 105 ? 21.883 -20.331 -21.855 1.00 51.00 105 SER A C 1
ATOM 811 O O . SER A 1 105 ? 22.988 -20.870 -21.874 1.00 51.00 105 SER A O 1
ATOM 813 N N . ALA A 1 106 ? 20.757 -21.038 -21.716 1.00 50.06 106 ALA A N 1
ATOM 814 C CA . ALA A 1 106 ? 20.754 -22.496 -21.585 1.00 50.06 106 ALA A CA 1
ATOM 815 C C . ALA A 1 106 ? 21.068 -23.204 -22.917 1.00 50.06 106 ALA A C 1
ATOM 817 O O . ALA A 1 106 ? 21.738 -24.234 -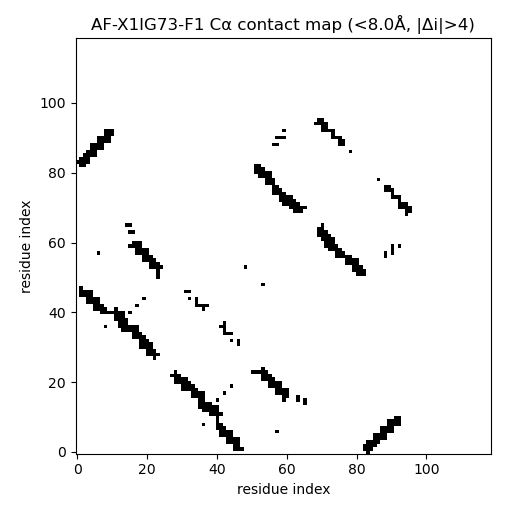22.922 1.00 50.06 106 ALA A O 1
ATOM 818 N N . ALA A 1 107 ? 20.655 -22.636 -24.057 1.00 52.62 107 ALA A N 1
ATOM 819 C CA . ALA A 1 107 ? 20.953 -23.205 -25.372 1.00 52.62 107 ALA A CA 1
ATOM 820 C C . ALA A 1 107 ? 22.420 -22.993 -25.803 1.00 52.62 107 ALA A C 1
ATOM 822 O O . ALA A 1 107 ? 23.017 -23.882 -26.413 1.00 52.62 107 ALA A O 1
ATOM 823 N N . LEU A 1 108 ? 23.033 -21.856 -25.449 1.00 51.16 108 LEU A N 1
ATOM 824 C CA . LEU A 1 108 ? 24.424 -21.555 -25.818 1.00 51.16 108 LEU A CA 1
ATOM 825 C C . LEU A 1 108 ? 25.454 -22.356 -25.003 1.00 51.16 108 LEU A C 1
ATOM 827 O O . LEU A 1 108 ? 26.507 -22.706 -25.532 1.00 51.16 108 LEU A O 1
ATOM 831 N N . GLY A 1 109 ? 25.135 -22.717 -23.755 1.00 50.31 109 GLY A N 1
ATOM 832 C CA . GLY A 1 109 ? 25.993 -23.575 -22.929 1.00 50.31 109 GLY A CA 1
ATOM 833 C C . GLY A 1 109 ? 26.035 -25.039 -23.385 1.00 50.31 109 GLY A C 1
ATOM 834 O O . GLY A 1 109 ? 27.073 -25.684 -23.275 1.00 50.31 109 GLY A O 1
ATOM 835 N N . ILE A 1 110 ? 24.939 -25.565 -23.946 1.00 52.22 110 ILE A N 1
ATOM 836 C CA . ILE A 1 110 ? 24.859 -26.974 -24.375 1.00 52.22 110 ILE A CA 1
ATOM 837 C C . ILE A 1 110 ? 25.501 -27.180 -25.760 1.00 52.22 110 ILE A C 1
ATOM 839 O O . ILE A 1 110 ? 26.126 -28.214 -25.997 1.00 52.22 110 ILE A O 1
ATOM 843 N N . ALA A 1 111 ? 25.438 -26.190 -26.658 1.00 49.19 111 ALA A N 1
ATOM 844 C CA . ALA A 1 111 ? 26.052 -26.292 -27.986 1.00 49.19 111 ALA A CA 1
ATOM 845 C C . ALA A 1 111 ? 27.597 -26.307 -27.950 1.00 49.19 111 ALA A C 1
ATOM 847 O O . ALA A 1 111 ? 28.226 -26.970 -28.774 1.00 49.19 111 ALA A O 1
ATOM 848 N N . LEU A 1 112 ? 28.219 -25.633 -26.976 1.00 45.66 112 LEU A N 1
ATOM 849 C CA . LEU A 1 112 ? 29.683 -25.569 -26.842 1.00 45.66 112 LEU A CA 1
ATOM 850 C C . LEU A 1 112 ? 30.314 -26.845 -26.262 1.00 45.66 112 LEU A C 1
ATOM 852 O O . LEU A 1 112 ? 31.489 -27.101 -26.507 1.00 45.66 112 LEU A O 1
ATOM 856 N N . ILE A 1 113 ? 29.544 -27.679 -25.555 1.00 53.28 113 ILE A N 1
ATOM 857 C CA . ILE A 1 113 ? 30.049 -28.938 -24.980 1.00 53.28 113 ILE A CA 1
ATOM 858 C C . ILE A 1 113 ? 30.097 -30.061 -26.034 1.00 53.28 113 ILE A C 1
ATOM 860 O O . ILE A 1 113 ? 30.941 -30.948 -25.940 1.00 53.28 113 ILE A O 1
ATOM 864 N N . MET A 1 114 ? 29.268 -30.014 -27.087 1.00 49.09 114 MET A N 1
ATOM 865 C CA . MET A 1 114 ? 29.251 -31.067 -28.120 1.00 49.09 114 MET A CA 1
ATOM 866 C C . MET A 1 114 ? 30.280 -30.895 -29.252 1.00 49.09 114 MET A C 1
ATOM 868 O O . MET A 1 114 ? 30.528 -31.848 -29.984 1.00 49.09 114 MET A O 1
ATOM 872 N N . LEU A 1 115 ? 30.909 -29.724 -29.402 1.00 49.41 115 LEU A N 1
ATOM 873 C CA . LEU A 1 115 ? 31.891 -29.448 -30.470 1.00 49.41 115 LEU A CA 1
ATOM 874 C C . LEU A 1 115 ? 33.362 -29.522 -30.014 1.00 49.41 115 LEU A C 1
ATOM 876 O O . LEU A 1 115 ? 34.263 -29.309 -30.821 1.00 49.41 115 LEU A O 1
ATOM 880 N N . GLY A 1 116 ? 33.615 -29.845 -28.741 1.00 45.72 116 GLY A N 1
ATOM 881 C CA . GLY A 1 116 ? 34.944 -29.803 -28.118 1.00 45.72 116 GLY A CA 1
ATOM 882 C C . GLY A 1 116 ? 35.565 -31.153 -27.747 1.00 45.72 116 GLY A C 1
ATOM 883 O O . GLY A 1 116 ? 36.448 -31.174 -26.896 1.00 45.72 116 GLY A O 1
ATOM 884 N N . CYS A 1 117 ? 35.130 -32.270 -28.338 1.00 40.47 117 CYS A N 1
ATOM 885 C CA . CYS A 1 117 ? 35.777 -33.573 -28.136 1.00 40.47 117 CYS A CA 1
ATOM 886 C C . CYS A 1 117 ? 36.447 -34.047 -29.440 1.00 40.47 117 CYS A C 1
ATOM 888 O O . CYS A 1 117 ? 35.834 -34.787 -30.215 1.00 40.47 117 CYS A O 1
ATOM 890 N N . PRO A 1 118 ? 37.684 -33.608 -29.739 1.00 47.97 118 PRO A N 1
ATOM 891 C CA . PRO A 1 118 ? 38.537 -34.350 -30.650 1.00 47.97 118 PRO A CA 1
ATOM 892 C C . PRO A 1 118 ? 38.967 -35.653 -29.961 1.00 47.97 118 PRO A C 1
ATOM 894 O O . PRO A 1 118 ? 39.248 -35.673 -28.764 1.00 47.97 118 PRO A O 1
ATOM 897 N N . ARG A 1 119 ? 38.940 -36.732 -30.744 1.00 45.69 119 ARG A N 1
ATOM 898 C CA . ARG A 1 119 ? 39.443 -38.069 -30.406 1.00 45.69 119 ARG A CA 1
ATOM 899 C C . ARG A 1 119 ? 40.867 -38.048 -29.858 1.00 45.69 119 ARG A C 1
ATOM 901 O O . ARG A 1 119 ? 41.665 -37.238 -30.379 1.00 45.69 119 ARG A O 1
#

Nearest PDB structures (foldseek):
  7jxu-assembly2_D  TM=5.276E-01  e=3.638E-01  synthetic construct
  5ecj-assembly2_F  TM=3.969E-01  e=7.041E-01  Homo sapiens
  3uyo-assembly1_D  TM=4.417E-01  e=1.363E+00  Homo sapiens
  5mtj-assembly1_B  TM=4.418E-01  e=2.203E+00  Homo sapiens
  3qwq-assembly1_B  TM=5.032E-01  e=3.157E+00  Homo sapiens

Sequence (119 aa):
MGVTLNGIVAPAKAGFLVEMWWETPGLEPVKGAWETTDPMGRVQFTPSATSWPVTFYLVIPKGQVVDGVEYGGYTSDKATLYDTQEADFHLYPTAPLKPLWALASAALGIALIMLGCPR

Organism: NCBI:txid412755

Mean predicted aligned error: 10.76 Å

Foldseek 3Di:
DFEKEKEAEPVQAWAFKKWKWK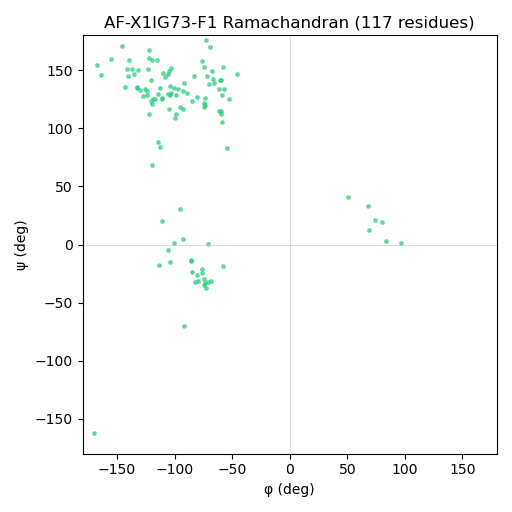DDPPDDIDTFDIDIGDSRRMDMDTGPDDDDFMKMKMARDAQDQDPNFGWHDWIWDIDTDGGHYYYYTYTYTDTPDPPPPVVVVVVVVVVVVVVPDDD

Radius of gyration: 21.55 Å; Cα contacts (8 Å, |Δi|>4): 247; chains: 1; bounding box: 59×52×48 Å

pLDDT: mean 79.68, std 16.57, range [40.47, 95.31]

Solvent-accessible surface area (backbone atoms only — not comparable to full-atom values): 6924 Å² total; per-residue (Å²): 135,65,34,39,39,38,39,40,35,43,75,56,35,51,62,47,58,38,36,37,35,36,36,41,91,96,53,75,73,40,82,71,51,72,49,58,21,39,74,72,8,38,39,78,44,72,67,85,76,89,67,72,56,34,34,36,34,43,33,34,59,63,73,42,66,47,95,90,40,57,30,46,67,36,67,30,68,75,48,77,42,72,65,74,44,74,49,81,36,62,36,70,58,58,62,72,81,71,76,76,65,67,60,60,60,58,54,57,60,57,59,59,66,74,76,70,74,81,131